Protein AF-A0A2N5C5D8-F1 (afdb_monomer_lite)

Secondary structure (DSSP, 8-state):
-HHHHHHHHHTT-HHHHHHHHHHHHHHHHHHHHHHHHHHHHSHHHHHTTT---HHHHHHHHHHHHHHGGGHHHHHHHHHHHHHHHHTT--HHHHHHHHHHHIIIIIIIHHHTTTT--HHHHHHHHHHHHHHHHHHHHHHHHHS--S-SSS--

Organism: NCBI:txid82633

Sequence (152 aa):
MVALVGANIGAGQIDRARRIALSGGFIAFSLAELVGLAAALWPTAWLGLFGADEQLLEAGVAYLHMVGPFYGFFALGFSLYFASQGAGRLKWPLVAGALRLSLFAGVGGLALPLGATLQQYFAFGGLAMLVYGSFILWAVARGDWGRGGAGN

pLDDT: mean 93.1, std 10.83, range [35.66, 98.69]

Foldseek 3Di:
DLVVLLVCVVVVNLVVLLVCLLVVLQVQLVVQLVVLVVCLVCVCVVQVVVDDDPVSSVLSNLLSVQASNLRSLQRSLVSLCSSCNSLVHNPQSVVLVVQLCCQQCNVLVVVVVVPDDSSVSSNSNSVSSNSRSVSSSVCSVPPDSNDDDDDD

Radius of gyration: 18.22 Å; chains: 1; bounding box: 45×26×57 Å

Structure (mmCIF, N/CA/C/O backbone):
data_AF-A0A2N5C5D8-F1
#
_entry.id   AF-A0A2N5C5D8-F1
#
loop_
_atom_site.group_PDB
_atom_site.id
_atom_site.type_symbol
_atom_site.label_atom_id
_atom_site.label_alt_id
_atom_site.label_comp_id
_atom_site.label_asym_id
_atom_site.label_entity_id
_atom_site.label_seq_id
_atom_site.pdbx_PDB_ins_code
_atom_site.Cartn_x
_atom_site.Cartn_y
_atom_site.Cartn_z
_atom_site.occupancy
_atom_site.B_iso_or_equiv
_atom_site.auth_seq_id
_atom_site.auth_comp_id
_atom_site.auth_asym_id
_atom_site.auth_atom_id
_atom_site.pdbx_PDB_model_num
ATOM 1 N N . MET A 1 1 ? -8.653 9.627 7.062 1.00 86.81 1 MET A N 1
ATOM 2 C CA . MET A 1 1 ? -9.426 8.640 7.859 1.00 86.81 1 MET A CA 1
ATOM 3 C C . MET A 1 1 ? -9.323 8.854 9.361 1.00 86.81 1 MET A C 1
ATOM 5 O O . MET A 1 1 ? -10.327 8.617 10.016 1.00 86.81 1 MET A O 1
ATOM 9 N N . VAL A 1 2 ? -8.187 9.339 9.890 1.00 94.56 2 VAL A N 1
ATOM 10 C CA . VAL A 1 2 ? -7.962 9.562 11.336 1.00 94.56 2 VAL A CA 1
ATOM 11 C C . VAL A 1 2 ? -9.165 10.200 12.044 1.00 94.56 2 VAL A C 1
ATOM 13 O O . VAL A 1 2 ? -9.753 9.570 12.915 1.00 94.56 2 VAL A O 1
ATOM 16 N N . ALA A 1 3 ? -9.575 11.404 11.626 1.00 95.50 3 ALA A N 1
ATOM 17 C CA . ALA A 1 3 ? -10.649 12.151 12.285 1.00 95.50 3 ALA A CA 1
ATOM 18 C C . ALA A 1 3 ? -12.012 11.439 12.221 1.00 95.50 3 ALA A C 1
ATOM 20 O O . ALA A 1 3 ? -12.679 11.296 13.239 1.00 95.50 3 ALA A O 1
ATOM 21 N N . LEU A 1 4 ? -12.409 10.945 11.042 1.00 95.38 4 LEU A N 1
ATOM 22 C CA . LEU A 1 4 ? -13.688 10.248 10.860 1.00 95.38 4 LEU A CA 1
ATOM 23 C C . LEU A 1 4 ? -13.764 8.972 11.703 1.00 95.38 4 LEU A C 1
ATOM 25 O O . LEU A 1 4 ? -14.776 8.722 12.351 1.00 95.38 4 LEU A O 1
ATOM 29 N N . VAL A 1 5 ? -12.700 8.169 11.706 1.00 95.00 5 VAL A N 1
ATOM 30 C CA . VAL A 1 5 ? -12.649 6.926 12.483 1.00 95.00 5 VAL A CA 1
ATOM 31 C C . VAL A 1 5 ? -12.619 7.228 13.979 1.00 95.00 5 VAL A C 1
ATOM 33 O O . VAL A 1 5 ? -13.433 6.675 14.714 1.00 95.00 5 VAL A O 1
ATOM 36 N N . GLY A 1 6 ? -11.758 8.150 14.417 1.00 93.88 6 GLY A N 1
ATOM 37 C CA . GLY A 1 6 ? -11.639 8.533 15.824 1.00 93.88 6 GLY A CA 1
ATOM 38 C C . GLY A 1 6 ? -12.930 9.117 16.396 1.00 93.88 6 GLY A C 1
ATOM 39 O O . GLY A 1 6 ? -13.358 8.703 17.468 1.00 93.88 6 GLY A O 1
ATOM 40 N N . ALA A 1 7 ? -13.613 9.997 15.657 1.00 95.50 7 ALA A N 1
ATOM 41 C CA . ALA A 1 7 ? -14.886 10.574 16.092 1.00 95.50 7 ALA A CA 1
ATOM 42 C C . ALA A 1 7 ? -15.989 9.513 16.250 1.00 95.50 7 ALA A C 1
ATOM 44 O O . ALA A 1 7 ? -16.734 9.537 17.225 1.00 95.50 7 ALA A O 1
ATOM 45 N N . ASN A 1 8 ? -16.081 8.552 15.323 1.00 95.06 8 ASN A N 1
ATOM 46 C CA . ASN A 1 8 ? -17.079 7.482 15.413 1.00 95.06 8 ASN A CA 1
ATOM 47 C C . ASN A 1 8 ? -16.759 6.496 16.543 1.00 95.06 8 ASN A C 1
ATOM 49 O O . ASN A 1 8 ? -17.676 6.058 17.231 1.00 95.06 8 ASN A O 1
ATOM 53 N N . ILE A 1 9 ? -15.481 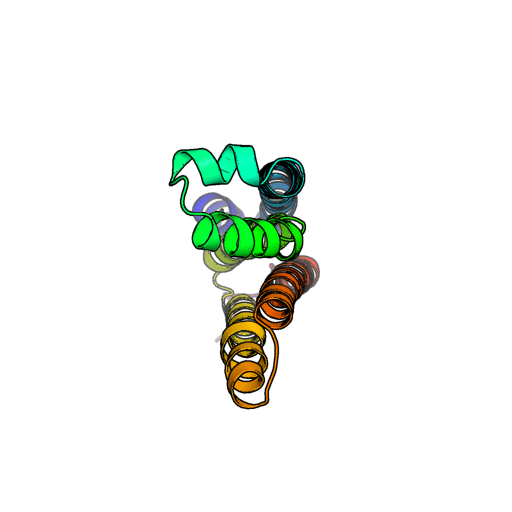6.181 16.775 1.00 93.06 9 ILE A N 1
ATOM 54 C CA . ILE A 1 9 ? -15.069 5.354 17.918 1.00 93.06 9 ILE A CA 1
ATOM 55 C C . ILE A 1 9 ? -15.376 6.066 19.238 1.00 93.06 9 ILE A C 1
ATOM 57 O O . ILE A 1 9 ? -15.986 5.461 20.114 1.00 93.06 9 ILE A O 1
ATOM 61 N N . GLY A 1 10 ? -15.035 7.354 19.360 1.00 92.06 10 GLY A N 1
ATOM 62 C CA . GLY A 1 10 ? -15.352 8.164 20.541 1.00 92.06 10 GLY A CA 1
ATOM 63 C C . GLY A 1 10 ? -16.856 8.291 20.805 1.00 92.06 10 GLY A C 1
ATOM 64 O O . GLY A 1 10 ? -17.273 8.369 21.954 1.00 92.06 10 GLY A O 1
ATOM 65 N N . ALA A 1 11 ? -17.681 8.231 19.756 1.00 94.06 11 ALA A N 1
ATOM 66 C CA . ALA A 1 11 ? -19.141 8.201 19.851 1.00 94.06 11 ALA A CA 1
ATOM 67 C C . ALA A 1 11 ? -19.732 6.791 20.091 1.00 94.06 11 ALA A C 1
ATOM 69 O O . ALA A 1 11 ? -20.948 6.622 20.008 1.00 94.06 11 ALA A O 1
ATOM 70 N N . GLY A 1 12 ? -18.907 5.759 20.314 1.00 92.62 12 GLY A N 1
ATOM 71 C CA . GLY A 1 12 ? -19.353 4.369 20.492 1.00 92.62 12 GLY A CA 1
ATOM 72 C C . GLY A 1 12 ? -19.844 3.680 19.209 1.00 92.62 12 GLY A C 1
ATOM 73 O O . GLY A 1 12 ? -20.322 2.549 19.248 1.00 92.62 12 GLY A O 1
ATOM 74 N N . GLN A 1 13 ? -19.707 4.320 18.046 1.00 94.69 13 GLN A N 1
ATOM 75 C CA . GLN A 1 13 ? -20.176 3.833 16.744 1.00 94.69 13 GLN A CA 1
ATOM 76 C C . GLN A 1 13 ? -19.115 2.953 16.060 1.00 94.69 13 GLN A C 1
ATOM 78 O O . GLN A 1 13 ? -18.660 3.235 14.947 1.00 94.69 13 GLN A O 1
ATOM 83 N N . ILE A 1 14 ? -18.716 1.867 16.727 1.00 93.06 14 ILE A N 1
ATOM 84 C CA . ILE A 1 14 ? -17.604 0.996 16.309 1.00 93.06 14 ILE A CA 1
ATOM 85 C C . ILE A 1 14 ? -17.829 0.387 14.917 1.00 93.06 14 ILE A C 1
ATOM 87 O O . ILE A 1 14 ? -16.950 0.453 14.052 1.00 93.06 14 ILE A O 1
ATOM 91 N N . ASP A 1 15 ? -19.028 -0.131 14.651 1.00 92.81 15 ASP A N 1
ATOM 92 C CA . ASP A 1 15 ? -19.363 -0.708 13.344 1.00 92.81 15 ASP A CA 1
ATOM 93 C C . ASP A 1 15 ? -19.301 0.323 12.218 1.00 92.81 15 ASP A C 1
ATOM 95 O O . ASP A 1 15 ? -18.902 0.013 11.092 1.00 92.81 15 ASP A O 1
ATOM 99 N N . ARG A 1 16 ? -19.693 1.568 12.508 1.00 94.25 16 ARG A N 1
ATOM 100 C CA . ARG A 1 16 ? -19.635 2.659 11.534 1.00 94.25 16 ARG A CA 1
ATOM 101 C C . ARG A 1 16 ? -18.192 3.060 11.260 1.00 94.25 16 ARG A C 1
ATOM 103 O O . ARG A 1 16 ? -17.834 3.227 10.097 1.00 94.25 16 ARG A O 1
ATOM 110 N N . ALA A 1 17 ? -17.354 3.138 12.292 1.00 95.50 17 ALA A N 1
ATOM 111 C CA . ALA A 1 17 ? -15.926 3.396 12.141 1.00 95.50 17 ALA A CA 1
ATOM 112 C C . ALA A 1 17 ? -15.243 2.341 11.252 1.00 95.50 17 ALA A C 1
ATOM 114 O O . ALA A 1 17 ? -14.515 2.698 10.323 1.00 95.50 17 ALA A O 1
ATOM 115 N N . ARG A 1 18 ? -15.547 1.051 11.464 1.00 94.88 18 ARG A N 1
ATOM 116 C CA . ARG A 1 18 ? -15.025 -0.049 10.637 1.00 94.88 18 ARG A CA 1
ATOM 117 C C . ARG A 1 18 ? -15.500 0.040 9.185 1.00 94.88 18 ARG A C 1
ATOM 119 O O . ARG A 1 18 ? -14.691 -0.121 8.275 1.00 94.88 18 ARG A O 1
ATOM 126 N N . ARG A 1 19 ? -16.783 0.343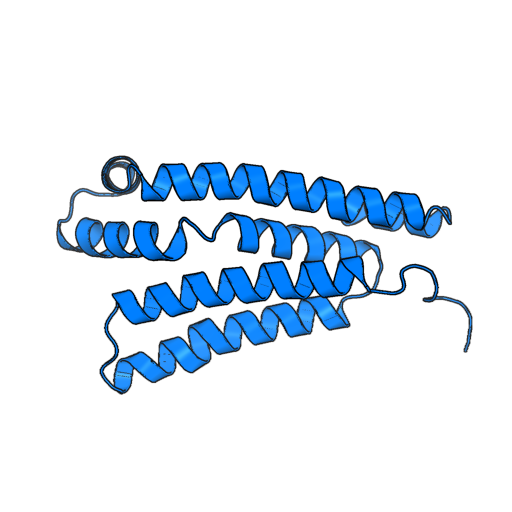 8.947 1.00 95.69 19 ARG A N 1
ATOM 127 C CA . ARG A 1 19 ? -17.310 0.561 7.584 1.00 95.69 19 ARG A CA 1
ATOM 128 C C . ARG A 1 19 ? -16.624 1.736 6.890 1.00 95.69 19 ARG A C 1
ATOM 130 O O . ARG A 1 19 ? -16.207 1.587 5.750 1.00 95.69 19 ARG A O 1
ATOM 137 N N . ILE A 1 20 ? -16.441 2.867 7.578 1.00 96.50 20 ILE A N 1
ATOM 138 C CA . ILE A 1 20 ? -15.730 4.036 7.032 1.00 96.50 20 ILE A CA 1
ATOM 139 C C . ILE A 1 20 ? -14.298 3.665 6.634 1.00 96.50 20 ILE A C 1
ATOM 141 O O . ILE A 1 20 ? -13.856 4.036 5.548 1.00 96.50 20 ILE A O 1
ATOM 145 N N . ALA A 1 21 ? -13.584 2.924 7.486 1.00 96.75 21 ALA A N 1
ATOM 146 C CA . ALA A 1 21 ? -12.222 2.486 7.201 1.00 96.75 21 ALA A CA 1
ATOM 147 C C . ALA A 1 21 ? -12.153 1.582 5.961 1.00 96.75 21 ALA A C 1
ATOM 149 O O . ALA A 1 21 ? -11.345 1.830 5.070 1.00 96.75 21 ALA A O 1
ATOM 150 N N . LEU A 1 22 ? -13.019 0.566 5.874 1.00 97.25 22 LEU A N 1
ATOM 151 C CA . LEU A 1 22 ? -13.019 -0.386 4.759 1.00 97.25 22 LEU A CA 1
ATOM 152 C C . LEU A 1 22 ? -13.477 0.255 3.443 1.00 97.25 22 LEU A C 1
ATOM 154 O O . LEU A 1 22 ? -12.797 0.104 2.431 1.00 97.25 22 LEU A O 1
ATOM 158 N N . SER A 1 23 ? -14.578 1.013 3.450 1.00 97.81 23 SER A N 1
ATOM 159 C CA . SER A 1 23 ? -15.067 1.705 2.251 1.00 97.81 23 SER A CA 1
ATOM 160 C C . SER A 1 23 ? -14.073 2.757 1.775 1.00 97.81 23 SER A C 1
ATOM 162 O O . SER A 1 23 ? -13.763 2.832 0.591 1.00 97.81 23 SER A O 1
ATOM 164 N N . GLY A 1 24 ? -13.526 3.546 2.701 1.00 97.69 24 GLY A N 1
ATOM 165 C CA . GLY A 1 24 ? -12.506 4.526 2.372 1.00 97.69 24 GLY A CA 1
ATOM 166 C C . GLY A 1 24 ? -11.231 3.874 1.830 1.00 97.69 24 GLY A C 1
ATOM 167 O O . GLY A 1 24 ? -10.637 4.396 0.889 1.00 97.69 24 GLY A O 1
ATOM 168 N N . GLY A 1 25 ? -10.829 2.727 2.387 1.00 98.00 25 GLY A N 1
ATOM 169 C CA . GLY A 1 25 ? -9.686 1.960 1.900 1.00 98.00 25 GLY A CA 1
ATOM 170 C C . GLY A 1 25 ? -9.900 1.424 0.489 1.00 98.00 25 GLY A C 1
ATOM 171 O O . GLY A 1 25 ? -9.013 1.544 -0.349 1.00 98.00 25 GLY A O 1
ATOM 172 N N . PHE A 1 26 ? -11.096 0.914 0.193 1.00 98.31 26 PHE A N 1
ATOM 173 C CA . PHE A 1 26 ? -11.461 0.456 -1.148 1.00 98.31 26 PHE A CA 1
ATOM 174 C C . PHE A 1 26 ? -11.493 1.598 -2.176 1.00 98.31 26 PHE A C 1
ATOM 176 O O . PHE A 1 26 ? -11.029 1.429 -3.304 1.00 98.31 26 PHE A O 1
ATOM 183 N N . ILE A 1 27 ? -11.981 2.780 -1.788 1.00 98.44 27 ILE A N 1
ATOM 184 C CA . ILE A 1 27 ? -11.936 3.977 -2.640 1.00 98.44 27 ILE A CA 1
ATOM 185 C C . ILE A 1 27 ? -10.481 4.375 -2.921 1.00 98.44 27 ILE A C 1
ATOM 187 O O . ILE A 1 27 ? -10.123 4.601 -4.075 1.00 98.44 27 ILE A O 1
ATOM 191 N N . ALA A 1 28 ? -9.630 4.418 -1.889 1.00 98.31 28 ALA A N 1
ATOM 192 C CA . ALA A 1 28 ? -8.211 4.740 -2.041 1.00 98.31 28 ALA A CA 1
ATOM 193 C C . ALA A 1 28 ? -7.481 3.725 -2.935 1.00 98.31 28 ALA A C 1
ATOM 195 O O . ALA A 1 28 ? -6.724 4.133 -3.813 1.00 98.31 28 ALA A O 1
ATOM 196 N N . PHE A 1 29 ? -7.753 2.428 -2.748 1.00 98.69 29 PHE A N 1
ATOM 197 C CA . PHE A 1 29 ? -7.259 1.358 -3.613 1.00 98.69 29 PHE A CA 1
ATOM 198 C C . PHE A 1 29 ? -7.647 1.615 -5.067 1.00 98.69 29 PHE A C 1
ATOM 200 O O . PHE A 1 29 ? -6.779 1.688 -5.925 1.00 98.69 29 PHE A O 1
ATOM 207 N N . SER A 1 30 ? -8.941 1.803 -5.329 1.00 98.62 30 SER A N 1
ATOM 208 C CA . SER A 1 30 ? -9.471 1.916 -6.688 1.00 98.62 30 SER A CA 1
ATOM 209 C C . SER A 1 30 ? -8.891 3.123 -7.422 1.00 98.62 30 SER A C 1
ATOM 211 O O . SER A 1 30 ? -8.451 2.997 -8.557 1.00 98.62 30 SER A O 1
ATOM 213 N N . LEU A 1 31 ? -8.837 4.287 -6.767 1.00 98.44 31 LEU A N 1
ATOM 214 C CA . LEU A 1 31 ? -8.292 5.501 -7.377 1.00 98.44 31 LEU A CA 1
ATOM 215 C C . LEU A 1 31 ? -6.797 5.372 -7.680 1.00 98.44 31 LEU A C 1
ATOM 217 O O . LEU A 1 31 ? -6.361 5.720 -8.773 1.00 98.44 31 LEU A O 1
ATOM 221 N N . ALA A 1 32 ? -6.012 4.865 -6.729 1.00 98.44 32 ALA A N 1
ATOM 222 C CA . ALA A 1 32 ? -4.574 4.723 -6.923 1.00 98.44 32 ALA A CA 1
ATOM 223 C C . ALA A 1 32 ? -4.223 3.611 -7.916 1.00 98.44 32 ALA A C 1
ATOM 225 O O . ALA A 1 32 ? -3.280 3.770 -8.684 1.00 98.44 32 ALA A O 1
ATOM 226 N N . GLU A 1 33 ? -4.984 2.518 -7.938 1.00 98.50 33 GLU A N 1
ATOM 227 C CA . GLU A 1 33 ? -4.777 1.429 -8.890 1.00 98.50 33 GLU A CA 1
ATOM 228 C C . GLU A 1 33 ? -5.144 1.854 -10.309 1.00 98.50 33 GLU A C 1
ATOM 230 O O . GLU A 1 33 ? -4.414 1.542 -11.237 1.00 98.50 33 GLU A O 1
ATOM 235 N N . LEU A 1 34 ? -6.205 2.646 -10.499 1.00 98.44 34 LEU A N 1
ATOM 236 C CA . LEU A 1 34 ? -6.507 3.227 -11.811 1.00 98.44 34 LEU A CA 1
ATOM 237 C C . LEU A 1 34 ? -5.340 4.074 -12.335 1.00 98.44 34 LEU A C 1
ATOM 239 O O . LEU A 1 34 ? -4.986 3.974 -13.508 1.00 98.44 34 LEU A O 1
ATOM 243 N N . VAL A 1 35 ? -4.712 4.869 -11.463 1.00 97.69 35 VAL A N 1
ATOM 244 C CA . VAL A 1 35 ? -3.504 5.632 -11.812 1.00 97.69 35 VAL A CA 1
ATOM 245 C C . VAL A 1 35 ? -2.329 4.696 -12.102 1.00 97.69 35 VAL A C 1
ATOM 247 O O . VAL A 1 35 ? -1.633 4.891 -13.093 1.00 97.69 35 VAL A O 1
ATOM 250 N N . GLY A 1 36 ? -2.122 3.669 -11.277 1.00 97.75 36 GLY A N 1
ATOM 251 C CA . GLY A 1 36 ? -1.061 2.677 -11.450 1.00 97.75 36 GLY A CA 1
ATOM 252 C C . GLY A 1 36 ? -1.166 1.906 -12.767 1.00 97.75 36 GLY A C 1
ATOM 253 O O . GLY A 1 36 ? -0.182 1.789 -13.494 1.00 97.75 36 GLY A O 1
ATOM 254 N N . LEU A 1 37 ? -2.371 1.464 -13.127 1.00 98.19 37 LEU A N 1
ATOM 255 C CA . LEU A 1 37 ? -2.662 0.795 -14.393 1.00 98.19 37 LEU A CA 1
ATOM 256 C C . LEU A 1 37 ? -2.510 1.745 -15.581 1.00 98.19 37 LEU A C 1
ATOM 258 O O . LEU A 1 37 ? -1.900 1.369 -16.575 1.00 98.19 37 LEU A O 1
ATOM 262 N N . ALA A 1 38 ? -2.991 2.989 -15.488 1.00 97.56 38 ALA A N 1
ATOM 263 C CA . ALA A 1 38 ? -2.766 3.983 -16.538 1.00 97.56 38 ALA A CA 1
ATOM 264 C C . ALA A 1 38 ? -1.268 4.278 -16.737 1.00 97.56 38 ALA A C 1
ATOM 266 O O . ALA A 1 38 ? -0.815 4.460 -17.868 1.00 97.56 38 ALA A O 1
ATOM 267 N N . ALA A 1 39 ? -0.487 4.292 -15.654 1.00 96.38 39 ALA A N 1
ATOM 268 C CA . ALA A 1 39 ? 0.960 4.453 -15.710 1.00 96.38 39 ALA A CA 1
ATOM 269 C C . ALA A 1 39 ? 1.665 3.227 -16.308 1.00 96.38 39 ALA A C 1
ATOM 271 O O . ALA A 1 39 ? 2.605 3.387 -17.081 1.00 96.38 39 ALA A O 1
ATOM 272 N N . ALA A 1 40 ? 1.189 2.018 -16.010 1.00 96.69 40 ALA A N 1
ATOM 273 C CA . ALA A 1 40 ? 1.715 0.781 -16.579 1.00 96.69 40 ALA A CA 1
ATOM 274 C C . ALA A 1 40 ? 1.324 0.581 -18.056 1.00 96.69 40 ALA A C 1
ATOM 276 O O . ALA A 1 40 ? 2.083 -0.028 -18.798 1.00 96.69 40 ALA A O 1
ATOM 277 N N . LEU A 1 41 ? 0.169 1.088 -18.502 1.00 97.50 41 LEU A N 1
ATOM 278 C CA . LEU A 1 41 ? -0.284 0.978 -19.897 1.00 97.50 41 LEU A CA 1
ATOM 279 C C . LEU A 1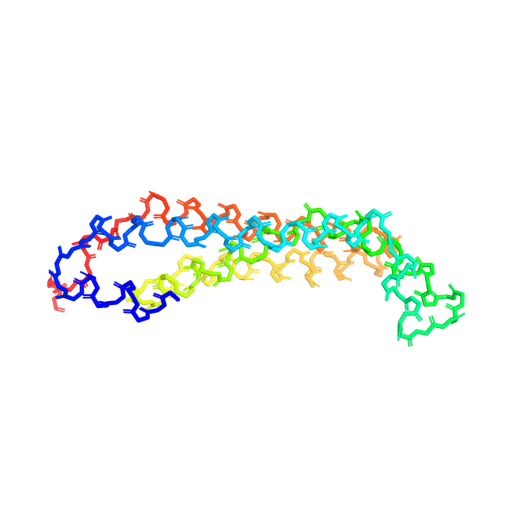 41 ? 0.400 1.985 -20.830 1.00 97.50 41 LEU A C 1
ATOM 281 O O . LEU A 1 41 ? 0.668 1.661 -21.986 1.00 97.50 41 LEU A O 1
ATOM 285 N N . TRP A 1 42 ? 0.694 3.195 -20.341 1.00 96.62 42 TRP A N 1
ATOM 286 C CA . TRP A 1 42 ? 1.326 4.258 -21.134 1.00 96.62 42 TRP A CA 1
ATOM 287 C C . TRP A 1 42 ? 2.579 4.846 -20.469 1.00 96.62 42 TRP A C 1
ATOM 289 O O . TRP A 1 42 ? 2.672 6.065 -20.312 1.00 96.62 42 TRP A O 1
ATOM 299 N N . PRO A 1 43 ? 3.573 4.027 -20.084 1.00 95.75 43 PRO A N 1
ATOM 300 C CA . PRO A 1 43 ? 4.679 4.479 -19.242 1.00 95.75 43 PRO A CA 1
ATOM 301 C C . PRO A 1 43 ? 5.507 5.595 -19.885 1.00 95.75 43 PRO A C 1
ATOM 303 O O . PRO A 1 43 ? 5.866 6.562 -19.218 1.00 95.75 43 PRO A O 1
ATOM 306 N N . THR A 1 44 ? 5.753 5.526 -21.194 1.00 94.25 44 THR A N 1
ATOM 307 C CA . THR A 1 44 ? 6.522 6.542 -21.930 1.00 94.25 44 THR A CA 1
ATOM 308 C C . THR A 1 44 ? 5.826 7.901 -21.974 1.00 94.25 44 THR A C 1
ATOM 310 O O . THR A 1 44 ? 6.500 8.922 -21.872 1.00 94.25 44 THR A O 1
ATOM 313 N N . ALA A 1 45 ? 4.492 7.937 -22.062 1.00 94.25 45 ALA A N 1
ATOM 314 C CA . ALA A 1 45 ? 3.729 9.186 -22.054 1.00 94.25 45 ALA A CA 1
ATOM 315 C C . ALA A 1 45 ? 3.849 9.917 -20.708 1.00 94.25 45 ALA A C 1
ATOM 317 O O . ALA A 1 45 ? 3.939 11.141 -20.679 1.00 94.25 45 ALA A O 1
ATOM 318 N N . TRP A 1 46 ? 3.897 9.168 -19.601 1.00 94.25 46 TRP A N 1
ATOM 319 C CA . TRP A 1 46 ? 4.120 9.727 -18.267 1.00 94.25 46 TRP A CA 1
ATOM 320 C C . TRP A 1 46 ? 5.569 10.162 -18.058 1.00 94.25 46 TRP A C 1
ATOM 322 O O . TRP A 1 46 ? 5.820 11.269 -17.591 1.00 94.25 46 TRP A O 1
ATOM 332 N N . LEU A 1 47 ? 6.529 9.301 -18.402 1.00 95.56 47 LEU A N 1
ATOM 333 C CA . LEU A 1 47 ? 7.953 9.558 -18.171 1.00 95.56 47 LEU A CA 1
ATOM 334 C C . LEU A 1 47 ? 8.495 10.680 -19.063 1.00 95.56 47 LEU A C 1
ATOM 336 O O . LEU A 1 47 ? 9.327 11.463 -18.610 1.00 95.56 47 LEU A O 1
ATOM 340 N N . GLY A 1 48 ? 7.958 10.820 -20.279 1.00 93.31 48 GLY A N 1
ATOM 341 C CA . GLY A 1 48 ? 8.292 11.900 -21.209 1.00 93.31 48 GLY A CA 1
ATOM 342 C C . GLY A 1 48 ? 7.993 13.304 -20.673 1.00 93.31 48 GLY A C 1
ATOM 343 O O . GLY A 1 48 ? 8.567 14.275 -21.157 1.00 93.31 48 GLY A O 1
ATOM 344 N N . LEU A 1 49 ? 7.147 13.427 -19.640 1.00 93.62 49 LEU A N 1
ATOM 345 C CA . LEU A 1 49 ? 6.907 14.696 -18.941 1.00 93.62 49 LEU A CA 1
ATOM 346 C C . LEU A 1 49 ? 8.105 15.140 -18.085 1.00 93.62 49 LEU A C 1
ATOM 348 O O . LEU A 1 49 ? 8.212 16.319 -17.756 1.00 93.62 49 LEU A O 1
ATOM 352 N N . PHE A 1 50 ? 8.982 14.207 -17.704 1.00 92.12 50 PHE A N 1
ATOM 353 C CA . PHE A 1 50 ? 10.118 14.454 -16.812 1.00 92.12 50 PHE A CA 1
ATOM 354 C C . PHE A 1 50 ? 11.458 14.491 -17.548 1.00 92.12 50 PHE A C 1
ATOM 356 O O . PHE A 1 50 ? 12.392 15.139 -17.079 1.00 92.12 50 PHE A O 1
ATOM 363 N N . GLY A 1 51 ? 11.565 13.821 -18.695 1.00 91.00 51 GLY A N 1
ATOM 364 C CA . GLY A 1 51 ? 12.781 13.822 -19.496 1.00 91.00 51 GLY A CA 1
ATOM 365 C C . GLY A 1 51 ? 12.680 12.942 -20.736 1.00 91.00 51 GLY A C 1
ATOM 366 O O . GLY A 1 51 ? 11.733 12.177 -20.901 1.00 91.00 51 GLY A O 1
ATOM 367 N N . ALA A 1 52 ? 13.686 13.062 -21.599 1.00 90.25 52 ALA A N 1
ATOM 368 C CA . ALA A 1 52 ? 13.792 12.321 -22.857 1.00 90.25 52 ALA A CA 1
ATOM 369 C C . ALA A 1 52 ? 15.081 11.484 -22.956 1.00 90.25 52 ALA A C 1
ATOM 371 O O . ALA A 1 52 ? 15.421 11.009 -24.034 1.00 90.25 52 ALA A O 1
ATOM 372 N N . ASP A 1 53 ? 15.811 11.332 -21.848 1.00 94.50 53 ASP A N 1
ATOM 373 C CA . ASP A 1 53 ? 16.995 10.477 -21.793 1.00 94.50 53 ASP A CA 1
ATOM 374 C C . ASP A 1 53 ? 16.602 8.996 -21.914 1.00 94.50 53 ASP A C 1
ATOM 376 O O . ASP A 1 53 ? 15.678 8.530 -21.243 1.00 94.50 53 ASP A O 1
ATOM 380 N N . GLU A 1 54 ? 17.301 8.259 -22.774 1.00 92.00 54 GLU A N 1
ATOM 381 C CA . GLU A 1 54 ? 16.963 6.871 -23.103 1.00 92.00 54 GLU A CA 1
ATOM 382 C C . GLU A 1 54 ? 17.115 5.953 -21.883 1.00 92.00 54 GLU A C 1
ATOM 384 O O . GLU A 1 54 ? 16.232 5.142 -21.600 1.00 92.00 54 GLU A O 1
ATOM 389 N N . GLN A 1 55 ? 18.161 6.160 -21.077 1.00 93.00 55 GLN A N 1
ATOM 390 C CA . GLN A 1 55 ? 18.419 5.357 -19.884 1.00 93.00 55 GLN A CA 1
ATOM 391 C C . GLN A 1 55 ? 17.371 5.603 -18.784 1.00 93.00 55 GLN A C 1
ATOM 393 O O . GLN A 1 55 ? 16.927 4.662 -18.118 1.00 93.00 55 GLN A O 1
ATOM 398 N N . LEU A 1 56 ? 16.926 6.854 -18.618 1.00 93.31 56 LEU A N 1
ATOM 399 C CA . LEU A 1 56 ? 15.793 7.206 -17.756 1.00 93.31 56 LEU A CA 1
ATOM 400 C C . LEU A 1 56 ? 14.506 6.497 -18.198 1.00 93.31 56 LEU A C 1
ATOM 402 O O . LEU A 1 56 ? 13.800 5.929 -17.360 1.00 93.31 56 LEU A O 1
ATOM 406 N N . LEU A 1 57 ? 14.186 6.552 -19.494 1.00 95.31 57 LEU A N 1
ATOM 407 C CA . LEU A 1 57 ? 12.959 5.971 -20.034 1.00 95.31 57 LEU A CA 1
ATOM 408 C C . LEU A 1 57 ? 12.954 4.448 -19.888 1.00 95.31 57 LEU A C 1
ATOM 410 O O . LEU A 1 57 ? 11.962 3.903 -19.410 1.00 95.31 57 LEU A O 1
ATOM 414 N N . GLU A 1 58 ? 14.051 3.762 -20.210 1.00 94.75 58 GLU A N 1
ATOM 415 C CA . GLU A 1 58 ? 14.158 2.306 -20.052 1.00 94.75 58 GLU A CA 1
ATOM 416 C C . GLU A 1 58 ? 13.940 1.861 -18.598 1.00 94.75 58 GLU A C 1
ATOM 418 O O . GLU A 1 58 ? 13.108 0.987 -18.321 1.00 94.75 58 GLU A O 1
ATOM 423 N N . ALA A 1 59 ? 14.639 2.493 -17.648 1.00 95.19 59 ALA A N 1
ATOM 424 C CA . ALA A 1 59 ? 14.505 2.170 -16.230 1.00 95.19 59 ALA A CA 1
ATOM 425 C C . ALA A 1 59 ? 13.102 2.506 -15.699 1.00 95.19 59 ALA A C 1
ATOM 427 O O . ALA A 1 59 ? 12.505 1.718 -14.959 1.00 95.19 59 ALA A O 1
ATOM 428 N N . GLY A 1 60 ? 12.552 3.656 -16.097 1.00 96.00 60 GLY A N 1
ATOM 429 C CA . GLY A 1 60 ? 11.220 4.096 -15.697 1.00 96.00 60 GLY A CA 1
ATOM 430 C C . GLY A 1 60 ? 10.108 3.199 -16.245 1.00 96.00 60 GLY A C 1
ATOM 431 O O . GLY A 1 60 ? 9.176 2.868 -15.513 1.00 96.00 60 GLY A O 1
ATOM 432 N N . VAL A 1 61 ? 10.206 2.757 -17.503 1.00 96.81 61 VAL A N 1
ATOM 433 C CA . VAL A 1 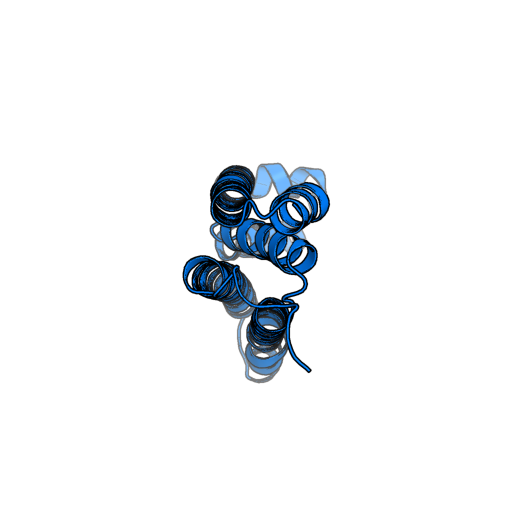61 ? 9.239 1.834 -18.119 1.00 96.81 61 VAL A CA 1
ATOM 434 C C . VAL A 1 61 ? 9.247 0.500 -17.380 1.00 96.81 61 VAL A C 1
ATOM 436 O O . VAL A 1 61 ? 8.186 -0.002 -17.003 1.00 96.81 61 VAL A O 1
ATOM 439 N N . ALA A 1 62 ? 10.434 -0.052 -17.107 1.00 96.69 62 ALA A N 1
ATOM 440 C CA . ALA A 1 62 ? 10.562 -1.282 -16.330 1.00 96.69 62 ALA A CA 1
ATOM 441 C C . ALA A 1 62 ? 9.957 -1.136 -14.923 1.00 96.69 62 ALA A C 1
ATOM 443 O O . ALA A 1 62 ? 9.268 -2.040 -14.449 1.00 96.69 62 ALA A O 1
ATOM 444 N N . TYR A 1 63 ? 10.166 0.008 -14.268 1.00 97.19 63 TYR A N 1
ATOM 445 C CA . TYR A 1 63 ? 9.574 0.301 -12.965 1.00 97.19 63 TYR A CA 1
ATOM 446 C C . TYR A 1 63 ? 8.042 0.349 -13.021 1.00 97.19 63 TYR A C 1
ATOM 448 O O . TYR A 1 63 ? 7.380 -0.328 -12.233 1.00 97.19 63 TYR A O 1
ATOM 456 N N . LEU A 1 64 ? 7.465 1.110 -13.956 1.00 97.12 64 LEU A N 1
ATOM 457 C CA . LEU A 1 64 ? 6.014 1.287 -14.048 1.00 97.12 64 LEU A CA 1
ATOM 458 C C . LEU A 1 64 ? 5.288 -0.017 -14.391 1.00 97.12 64 LEU A C 1
ATOM 460 O O . LEU A 1 64 ? 4.244 -0.284 -13.802 1.00 97.12 64 LEU A O 1
ATOM 464 N N . HIS A 1 65 ? 5.855 -0.870 -15.248 1.00 97.50 65 HIS A N 1
ATOM 465 C CA . HIS A 1 65 ? 5.289 -2.197 -15.507 1.00 97.50 65 HIS A CA 1
ATOM 466 C C . HIS A 1 65 ? 5.304 -3.106 -14.272 1.00 97.50 65 HIS A C 1
ATOM 468 O O . HIS A 1 65 ? 4.354 -3.853 -14.047 1.00 97.50 65 HIS A O 1
ATOM 474 N N . MET A 1 66 ? 6.370 -3.054 -13.468 1.00 96.88 66 MET A N 1
ATOM 475 C CA . MET A 1 66 ? 6.530 -3.949 -12.317 1.00 96.88 66 MET A CA 1
ATOM 476 C C . MET A 1 66 ? 5.794 -3.465 -11.067 1.00 96.88 66 MET A C 1
ATOM 478 O O . MET A 1 66 ? 5.358 -4.286 -10.264 1.00 96.88 66 MET A O 1
ATOM 482 N N . VAL A 1 67 ? 5.677 -2.151 -10.870 1.00 97.56 67 VAL A N 1
ATOM 483 C CA . VAL A 1 67 ? 5.153 -1.561 -9.627 1.00 97.56 67 VAL A CA 1
ATOM 484 C C . VAL A 1 67 ? 3.780 -0.919 -9.822 1.00 97.56 67 VAL A C 1
ATOM 486 O O . VAL A 1 67 ? 2.969 -0.955 -8.897 1.00 97.56 67 VAL A O 1
ATOM 489 N N . GLY A 1 68 ? 3.487 -0.386 -11.012 1.00 97.44 68 GLY A N 1
ATOM 490 C CA . GLY A 1 68 ? 2.208 0.255 -11.337 1.00 97.44 68 GLY A CA 1
ATOM 491 C C . GLY A 1 68 ? 0.980 -0.589 -10.965 1.00 97.44 68 GLY A C 1
ATOM 492 O O . GLY A 1 68 ? 0.134 -0.068 -10.239 1.00 97.44 68 GLY A O 1
ATOM 493 N N . PRO A 1 69 ? 0.923 -1.893 -11.317 1.00 98.06 69 PRO A N 1
ATOM 494 C CA . PRO A 1 69 ? -0.180 -2.801 -10.953 1.00 98.06 69 PRO A CA 1
ATOM 495 C C . PRO A 1 69 ? -0.349 -3.100 -9.448 1.00 98.06 69 PRO A C 1
ATOM 497 O O . PRO A 1 69 ? -1.096 -4.002 -9.063 1.00 98.06 69 PRO A O 1
ATOM 500 N N . PHE A 1 70 ? 0.418 -2.431 -8.580 1.00 98.31 70 PHE A N 1
ATOM 501 C CA . PHE A 1 70 ? 0.362 -2.601 -7.129 1.00 98.31 70 PHE A CA 1
ATOM 502 C C . PHE A 1 70 ? 0.191 -1.281 -6.363 1.00 98.31 70 PHE A C 1
ATOM 504 O O . PHE A 1 70 ? 0.175 -1.282 -5.124 1.00 98.31 70 PHE A O 1
ATOM 511 N N . TYR A 1 71 ? 0.038 -0.149 -7.058 1.00 98.06 71 TYR A N 1
ATOM 512 C CA . TYR A 1 71 ? -0.133 1.167 -6.431 1.00 98.06 71 TYR A CA 1
ATOM 513 C C . TYR A 1 71 ? -1.379 1.235 -5.541 1.00 98.06 71 TYR A C 1
ATOM 515 O O . TYR A 1 71 ? -1.347 1.843 -4.464 1.00 98.06 71 TYR A O 1
ATOM 523 N N . GLY A 1 72 ? -2.452 0.547 -5.930 1.00 98.50 72 GLY A N 1
ATOM 524 C CA . GLY A 1 72 ? -3.670 0.408 -5.147 1.00 98.50 72 GLY A CA 1
ATOM 525 C C . GLY A 1 72 ? -3.414 -0.182 -3.769 1.00 98.50 72 GLY A C 1
ATOM 526 O O . GLY A 1 72 ? -3.927 0.333 -2.774 1.00 98.50 72 GLY A O 1
ATOM 527 N N . PHE A 1 73 ? -2.576 -1.218 -3.663 1.00 98.50 73 PHE A N 1
ATOM 528 C CA . PHE A 1 73 ? -2.255 -1.838 -2.374 1.00 98.50 73 PHE A CA 1
ATOM 529 C C . PHE A 1 73 ? -1.481 -0.897 -1.455 1.00 98.50 73 PHE A C 1
ATOM 531 O O . PHE A 1 73 ? -1.710 -0.891 -0.241 1.00 98.50 73 PHE A O 1
ATOM 538 N N . PHE A 1 74 ? -0.606 -0.060 -2.015 1.00 97.81 74 PHE A N 1
ATOM 539 C CA . PHE A 1 74 ? 0.070 0.958 -1.226 1.00 97.81 74 PHE A CA 1
ATOM 540 C C . PHE A 1 74 ? -0.920 1.993 -0.674 1.00 97.81 74 PHE A C 1
ATOM 542 O O . PHE A 1 74 ? -0.917 2.256 0.532 1.00 97.81 74 PHE A O 1
ATOM 549 N N . ALA A 1 75 ? -1.806 2.526 -1.519 1.00 98.31 75 ALA A N 1
ATOM 550 C CA . ALA A 1 75 ? -2.811 3.505 -1.107 1.00 98.31 75 ALA A CA 1
ATOM 551 C C . ALA A 1 75 ? -3.819 2.927 -0.104 1.00 98.31 75 ALA A C 1
ATOM 553 O O . ALA A 1 75 ? -4.114 3.559 0.914 1.00 98.31 75 ALA A O 1
ATOM 554 N N . LEU A 1 76 ? -4.287 1.699 -0.340 1.00 98.50 76 LEU A N 1
ATOM 555 C CA . LEU A 1 76 ? -5.093 0.929 0.602 1.00 98.50 76 LEU A CA 1
ATOM 556 C C . LEU A 1 76 ? -4.402 0.877 1.961 1.00 98.50 76 LEU A C 1
ATOM 558 O O . LEU A 1 76 ? -4.989 1.279 2.967 1.00 98.50 76 LEU A O 1
ATOM 562 N N . GLY A 1 77 ? -3.143 0.440 1.987 1.00 97.38 77 GLY A N 1
ATOM 563 C CA . GLY A 1 77 ? -2.431 0.262 3.237 1.00 97.38 77 GLY A CA 1
ATOM 564 C C . GLY A 1 77 ? -2.186 1.571 3.982 1.00 97.38 77 GLY A C 1
ATOM 565 O O . GLY A 1 77 ? -2.416 1.651 5.186 1.00 97.38 77 GLY A O 1
ATOM 566 N N . PHE A 1 78 ? -1.827 2.631 3.262 1.00 96.81 78 PHE A N 1
ATOM 567 C CA . PHE A 1 78 ? -1.618 3.957 3.839 1.00 96.81 78 PHE A CA 1
ATOM 568 C C . PHE A 1 78 ? -2.915 4.553 4.407 1.00 96.81 78 PHE A C 1
ATOM 570 O O . PHE A 1 78 ? -2.948 5.133 5.493 1.00 96.81 78 PHE A O 1
ATOM 577 N N . SER A 1 79 ? -4.027 4.354 3.704 1.00 97.88 79 SER A N 1
ATOM 578 C CA . SER A 1 79 ? -5.335 4.829 4.139 1.00 97.88 79 SER A CA 1
ATOM 579 C C . SER A 1 79 ? -5.820 4.107 5.407 1.00 97.88 79 SER A C 1
ATOM 581 O O . SER A 1 79 ? -6.266 4.748 6.366 1.00 97.88 79 SER A O 1
ATOM 583 N N . LEU A 1 80 ? -5.632 2.785 5.460 1.00 97.00 80 LEU A N 1
ATOM 584 C CA . LEU A 1 80 ? -5.952 1.950 6.611 1.00 97.00 80 LEU A CA 1
ATOM 585 C C . LEU A 1 80 ? -5.008 2.206 7.787 1.00 97.00 80 LEU A C 1
ATOM 587 O O . LEU A 1 80 ? -5.461 2.172 8.926 1.00 97.00 80 LEU A O 1
ATOM 591 N N . TYR A 1 81 ? -3.744 2.557 7.538 1.00 96.31 81 TYR A N 1
ATOM 592 C CA . TYR A 1 81 ? -2.825 3.030 8.574 1.00 96.31 81 TYR A CA 1
ATOM 593 C C . TYR A 1 81 ? -3.410 4.251 9.294 1.00 96.31 81 TYR A C 1
ATOM 595 O O . TYR A 1 81 ? -3.482 4.272 10.522 1.00 96.31 81 TYR A O 1
ATOM 603 N N . PHE A 1 82 ? -3.928 5.230 8.547 1.00 95.81 82 PHE A N 1
ATOM 604 C CA . PHE A 1 82 ? -4.599 6.386 9.143 1.00 95.81 82 PHE A CA 1
ATOM 605 C C . PHE A 1 82 ? -5.912 6.033 9.844 1.00 95.81 82 PHE A C 1
ATOM 607 O O . PHE A 1 82 ? -6.249 6.648 10.856 1.00 95.81 82 PHE A O 1
ATOM 614 N N . ALA A 1 83 ? -6.674 5.064 9.339 1.00 95.62 83 ALA A N 1
ATOM 615 C CA . ALA A 1 83 ? -7.847 4.567 10.055 1.00 95.62 83 ALA A CA 1
ATOM 616 C C . ALA A 1 83 ? -7.446 3.950 11.406 1.00 95.62 83 ALA A C 1
ATOM 618 O O . ALA A 1 83 ? -8.007 4.304 12.440 1.00 95.62 83 ALA A O 1
ATOM 619 N N . SER A 1 84 ? -6.421 3.097 11.417 1.00 93.62 84 SER A N 1
ATOM 620 C CA . SER A 1 84 ? -5.875 2.490 12.630 1.00 93.62 84 SER A CA 1
ATOM 621 C C . SER A 1 84 ? -5.276 3.514 13.594 1.00 93.62 84 SER A C 1
ATOM 623 O O . SER A 1 84 ? -5.401 3.341 14.805 1.00 93.62 84 SER A O 1
ATOM 625 N N . GLN A 1 85 ? -4.682 4.598 13.087 1.00 94.12 85 GLN A N 1
ATOM 626 C CA . GLN A 1 85 ? -4.240 5.725 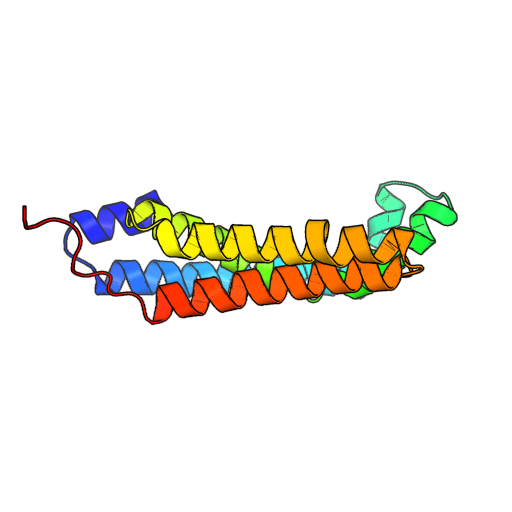13.909 1.00 94.12 85 GLN A CA 1
ATOM 627 C C . GLN A 1 85 ? -5.425 6.408 14.600 1.00 94.12 85 GLN A C 1
ATOM 629 O O . GLN A 1 85 ? -5.369 6.643 15.803 1.00 94.12 85 GLN A O 1
ATOM 634 N N . GLY A 1 86 ? -6.518 6.657 13.871 1.00 91.25 86 GLY A N 1
ATOM 635 C CA . GLY A 1 86 ? -7.762 7.182 14.448 1.00 91.25 86 GLY A CA 1
ATOM 636 C C . GLY A 1 86 ? -8.378 6.257 15.501 1.00 91.25 86 GLY A C 1
ATOM 637 O O . GLY A 1 86 ? -9.048 6.726 16.411 1.00 91.25 86 GLY A O 1
ATOM 638 N N . ALA A 1 87 ? -8.111 4.953 15.407 1.00 90.94 87 ALA A N 1
ATOM 639 C CA . ALA A 1 87 ? -8.532 3.951 16.380 1.00 90.94 87 ALA A CA 1
ATOM 640 C C . ALA A 1 87 ? -7.543 3.731 17.541 1.00 90.94 87 ALA A C 1
ATOM 642 O O . ALA A 1 87 ? -7.795 2.870 18.381 1.00 90.94 87 ALA A O 1
ATOM 643 N N . GLY A 1 88 ? -6.402 4.433 17.577 1.00 90.75 88 GLY A N 1
ATOM 644 C CA . GLY A 1 88 ? -5.363 4.236 18.596 1.00 90.75 88 GLY A CA 1
ATOM 645 C C . GLY A 1 88 ? -4.644 2.879 18.519 1.00 90.75 88 GLY A C 1
ATOM 646 O O . GLY A 1 88 ? -4.050 2.434 19.497 1.00 90.75 88 GLY A O 1
ATOM 647 N N . ARG A 1 89 ? -4.693 2.186 17.373 1.00 88.25 89 ARG A N 1
ATOM 648 C CA . ARG A 1 89 ? -4.215 0.799 17.208 1.00 88.25 89 ARG A CA 1
ATOM 649 C C . ARG A 1 89 ? -3.130 0.681 16.144 1.00 88.25 89 ARG A C 1
ATOM 651 O O . ARG A 1 89 ? -3.338 0.099 15.085 1.00 88.25 89 ARG A O 1
ATOM 658 N N . LEU A 1 90 ? -1.938 1.190 16.440 1.00 92.44 90 LEU A N 1
ATOM 659 C CA . LEU A 1 90 ? -0.833 1.225 15.473 1.00 92.44 90 LEU A CA 1
ATOM 660 C C . LEU A 1 90 ? 0.039 -0.038 15.424 1.00 92.44 90 LEU A C 1
ATOM 662 O O . LEU A 1 90 ? 0.838 -0.164 14.501 1.00 92.44 90 LEU A O 1
ATOM 666 N N . LYS A 1 91 ? -0.134 -1.005 16.340 1.00 93.25 91 LYS A N 1
ATOM 667 C CA . LYS A 1 91 ? 0.706 -2.221 16.400 1.00 93.25 91 LYS A CA 1
ATOM 668 C C . LYS A 1 91 ? 0.785 -2.956 15.054 1.00 93.25 91 LYS A C 1
ATOM 670 O O . LYS A 1 91 ? 1.874 -3.148 14.525 1.00 93.25 91 LYS A O 1
ATOM 675 N N . TRP A 1 92 ? -0.356 -3.355 14.489 1.00 92.38 92 TRP A N 1
ATOM 676 C CA . TRP A 1 92 ? -0.392 -4.089 13.217 1.00 92.38 92 TRP A CA 1
ATOM 677 C C . TRP A 1 92 ? 0.005 -3.242 11.997 1.00 92.38 92 TRP A C 1
ATOM 679 O O . TRP A 1 92 ? 0.776 -3.743 11.182 1.00 92.38 92 TRP A O 1
ATOM 689 N N . PRO A 1 93 ? -0.432 -1.973 11.867 1.00 93.19 93 PRO A N 1
ATOM 690 C CA . PRO A 1 93 ? 0.066 -1.081 10.819 1.00 93.19 93 PRO A CA 1
ATOM 691 C C . PRO A 1 93 ? 1.589 -0.891 10.823 1.00 93.19 93 PRO A C 1
ATOM 693 O O . PRO A 1 93 ? 2.201 -0.865 9.757 1.00 93.19 93 PRO A O 1
ATOM 696 N N . LEU A 1 94 ? 2.210 -0.792 12.004 1.00 95.62 94 LEU A N 1
ATOM 697 C CA . LEU A 1 94 ? 3.665 -0.681 12.136 1.00 95.62 94 LEU A CA 1
ATOM 698 C C . LEU A 1 94 ? 4.369 -1.967 11.700 1.00 95.62 94 LEU A C 1
ATOM 700 O O . LEU A 1 94 ? 5.335 -1.898 10.945 1.00 95.62 94 LEU A O 1
ATOM 704 N N . VAL A 1 95 ? 3.855 -3.136 12.100 1.00 96.81 95 VAL A N 1
ATOM 705 C CA . VAL A 1 95 ? 4.366 -4.434 11.624 1.00 96.81 95 VAL A CA 1
ATOM 706 C C . VAL A 1 95 ? 4.254 -4.537 10.101 1.00 96.81 95 VAL A C 1
ATOM 708 O O . VAL A 1 95 ? 5.213 -4.936 9.449 1.00 96.81 95 VAL A O 1
ATOM 711 N N . ALA A 1 96 ? 3.130 -4.117 9.516 1.00 96.19 96 ALA A N 1
ATOM 712 C CA . ALA A 1 96 ? 2.949 -4.098 8.065 1.00 96.19 96 ALA A CA 1
ATOM 713 C C . ALA A 1 96 ? 3.994 -3.205 7.371 1.00 96.19 96 ALA A C 1
ATOM 715 O O . ALA A 1 96 ? 4.579 -3.596 6.361 1.00 96.19 96 ALA A O 1
ATOM 716 N N . GLY A 1 97 ? 4.241 -2.010 7.919 1.00 96.12 97 GLY A N 1
ATOM 717 C CA . GLY A 1 97 ? 5.252 -1.083 7.412 1.00 96.12 97 GLY A CA 1
ATOM 718 C C . GLY A 1 97 ? 6.672 -1.640 7.523 1.00 96.12 97 GLY A C 1
ATOM 719 O O . GLY A 1 97 ? 7.446 -1.530 6.574 1.00 96.12 97 GLY A O 1
ATOM 720 N N . ALA A 1 98 ? 6.993 -2.299 8.639 1.00 97.44 98 ALA A N 1
ATOM 721 C CA . ALA A 1 98 ? 8.273 -2.971 8.832 1.00 97.44 98 ALA A CA 1
ATOM 722 C C . ALA A 1 98 ? 8.464 -4.107 7.819 1.00 97.44 98 ALA A C 1
ATOM 724 O O . ALA A 1 98 ? 9.490 -4.145 7.153 1.00 97.44 98 ALA A O 1
ATOM 725 N N . LEU A 1 99 ? 7.456 -4.965 7.619 1.00 96.56 99 LEU A N 1
ATOM 726 C CA . LEU A 1 99 ? 7.495 -6.030 6.610 1.00 96.56 99 LEU A CA 1
ATOM 727 C C . LEU A 1 99 ? 7.726 -5.473 5.204 1.00 96.56 99 LEU A C 1
ATOM 729 O O . LEU A 1 99 ? 8.568 -5.983 4.469 1.00 96.56 99 LEU A O 1
ATOM 733 N N . ARG A 1 100 ? 7.026 -4.392 4.842 1.00 96.94 100 ARG A N 1
ATOM 734 C CA . ARG A 1 100 ? 7.225 -3.705 3.561 1.00 96.94 100 ARG A CA 1
ATOM 735 C C . ARG A 1 100 ? 8.667 -3.227 3.394 1.00 96.94 100 ARG A C 1
ATOM 737 O O . ARG A 1 100 ? 9.265 -3.451 2.344 1.00 96.94 100 ARG A O 1
ATOM 744 N N . LEU A 1 101 ? 9.217 -2.567 4.414 1.00 97.00 101 LEU A N 1
ATOM 745 C CA . LEU A 1 101 ? 10.583 -2.048 4.385 1.00 97.00 101 LEU A CA 1
ATOM 746 C C . LEU A 1 101 ? 11.608 -3.184 4.304 1.00 97.00 101 LEU A C 1
ATOM 748 O O . LEU A 1 101 ? 12.523 -3.126 3.487 1.00 97.00 101 LEU A O 1
ATOM 752 N N . SER A 1 102 ? 11.428 -4.232 5.107 1.00 97.19 102 SER A N 1
ATOM 753 C CA . SER A 1 102 ? 12.287 -5.414 5.101 1.00 97.19 102 SER A CA 1
ATOM 754 C C . SER A 1 102 ? 12.267 -6.130 3.756 1.00 97.19 102 SER A C 1
ATOM 756 O O . SER A 1 102 ? 13.319 -6.563 3.306 1.00 97.19 102 SER A O 1
ATOM 758 N N . LEU A 1 103 ? 11.117 -6.231 3.086 1.00 95.88 103 LEU A N 1
ATOM 759 C CA . LEU A 1 103 ? 11.034 -6.837 1.756 1.00 95.88 103 LEU A CA 1
ATOM 760 C C . LEU A 1 103 ? 11.733 -5.986 0.693 1.00 95.88 103 LEU A C 1
ATOM 762 O O . LEU A 1 103 ? 12.531 -6.511 -0.078 1.00 95.88 103 LEU A O 1
ATOM 766 N N . PHE A 1 104 ? 11.458 -4.682 0.655 1.00 95.31 104 PHE A N 1
ATOM 767 C CA . PHE A 1 104 ? 11.983 -3.825 -0.405 1.00 95.31 104 PHE A CA 1
ATOM 768 C C . PHE A 1 104 ? 13.452 -3.445 -0.187 1.00 95.31 104 PHE A C 1
ATOM 770 O O . PHE A 1 104 ? 14.310 -3.784 -0.996 1.00 95.31 104 PHE A O 1
ATOM 777 N N . ALA A 1 105 ? 13.759 -2.777 0.926 1.00 94.94 105 ALA A N 1
ATOM 778 C CA . ALA A 1 105 ? 15.110 -2.299 1.214 1.00 94.94 105 ALA A CA 1
ATOM 779 C C . ALA A 1 105 ? 16.017 -3.408 1.764 1.00 94.94 105 ALA A C 1
ATOM 781 O O . ALA A 1 105 ? 17.208 -3.420 1.476 1.00 94.94 105 ALA A O 1
ATOM 782 N N . GLY A 1 106 ? 15.460 -4.341 2.543 1.00 95.69 106 GLY A N 1
ATOM 783 C CA . GLY A 1 106 ? 16.213 -5.472 3.084 1.00 95.69 106 GLY A CA 1
ATOM 784 C C . GLY A 1 106 ? 16.479 -6.530 2.017 1.00 95.69 106 GLY A C 1
ATOM 785 O O . GLY A 1 106 ? 17.573 -6.600 1.475 1.00 95.69 106 GLY A O 1
ATOM 786 N N . VAL A 1 107 ? 15.477 -7.352 1.701 1.00 95.19 107 VAL A N 1
ATOM 787 C CA . VAL A 1 107 ? 15.623 -8.475 0.762 1.00 95.19 107 VAL A CA 1
ATOM 788 C C . VAL A 1 107 ? 15.970 -7.976 -0.639 1.00 95.19 107 VAL A C 1
ATOM 790 O O . VAL A 1 107 ? 16.955 -8.435 -1.209 1.00 95.19 107 VAL A O 1
ATOM 793 N N . GLY A 1 108 ? 15.224 -7.004 -1.173 1.00 94.50 108 GLY A N 1
ATOM 794 C CA . GLY A 1 108 ? 15.509 -6.431 -2.490 1.00 94.50 108 GLY A CA 1
ATOM 795 C C . GLY A 1 108 ? 16.876 -5.748 -2.556 1.00 94.50 108 GLY A C 1
ATOM 796 O O . GLY A 1 108 ? 17.644 -6.007 -3.480 1.00 94.50 108 GLY A O 1
ATOM 797 N N . GLY A 1 109 ? 17.217 -4.926 -1.561 1.00 94.38 109 GLY A N 1
ATOM 798 C CA . GLY A 1 109 ? 18.505 -4.227 -1.515 1.00 94.38 109 GLY A CA 1
ATOM 799 C C . GLY A 1 109 ? 19.702 -5.169 -1.378 1.00 94.38 109 GLY A C 1
ATOM 800 O O . GLY A 1 109 ? 20.705 -4.978 -2.059 1.00 94.38 109 GLY A O 1
ATOM 801 N N . LEU A 1 110 ? 19.591 -6.221 -0.559 1.00 95.81 110 LEU A N 1
ATOM 802 C CA . LEU A 1 110 ? 20.631 -7.246 -0.417 1.00 95.81 110 LEU A CA 1
ATOM 803 C C . LEU A 1 110 ? 20.743 -8.155 -1.645 1.00 95.81 110 LEU A C 1
ATOM 805 O O . LEU A 1 110 ? 21.811 -8.709 -1.885 1.00 95.81 110 LEU A O 1
ATOM 809 N N . ALA A 1 111 ? 19.682 -8.302 -2.440 1.00 95.19 111 ALA A N 1
ATOM 810 C CA . ALA A 1 111 ? 19.727 -9.097 -3.663 1.00 95.19 111 ALA A CA 1
ATOM 811 C C . ALA A 1 111 ? 20.605 -8.446 -4.752 1.00 95.19 111 ALA A C 1
ATOM 813 O O . ALA A 1 111 ? 21.233 -9.160 -5.531 1.00 95.19 111 ALA A O 1
ATOM 814 N N . LEU A 1 112 ? 20.700 -7.111 -4.791 1.00 94.94 112 LEU A N 1
ATOM 815 C CA . LEU A 1 112 ? 21.502 -6.375 -5.780 1.00 94.94 112 LEU A CA 1
ATOM 816 C C . LEU A 1 112 ? 23.001 -6.742 -5.766 1.00 94.94 112 LEU A C 1
ATOM 818 O O . LEU A 1 112 ? 23.506 -7.153 -6.811 1.00 94.94 112 LEU A O 1
ATOM 822 N N . PRO A 1 113 ? 23.736 -6.676 -4.633 1.00 95.94 113 PRO A N 1
ATOM 823 C CA . PRO A 1 113 ? 25.139 -7.100 -4.596 1.00 95.94 113 PRO A CA 1
ATOM 824 C C . PRO A 1 113 ? 25.325 -8.606 -4.842 1.00 95.94 113 PRO A C 1
ATOM 826 O O . PRO A 1 113 ? 26.431 -9.036 -5.154 1.00 95.94 113 PRO A O 1
ATOM 829 N N . LEU A 1 114 ? 24.258 -9.406 -4.731 1.00 95.19 114 LEU A N 1
ATOM 830 C CA . LEU A 1 114 ? 24.254 -10.840 -5.037 1.00 95.19 114 LEU A CA 1
ATOM 831 C C . LEU A 1 114 ? 23.961 -11.138 -6.522 1.00 95.19 114 LEU A C 1
ATOM 833 O O . LEU A 1 114 ? 23.825 -12.301 -6.893 1.00 95.19 114 LEU A O 1
ATOM 837 N N . GLY A 1 115 ? 23.874 -10.107 -7.371 1.00 95.06 115 GLY A N 1
ATOM 838 C CA . GLY A 1 115 ? 23.681 -10.240 -8.816 1.00 95.06 115 GLY A CA 1
ATOM 839 C C . GLY A 1 115 ? 22.231 -10.120 -9.287 1.00 95.06 115 GLY A C 1
ATOM 840 O O . GLY A 1 115 ? 21.951 -10.425 -10.446 1.00 95.06 115 GLY A O 1
ATOM 841 N N . ALA A 1 116 ? 21.300 -9.686 -8.431 1.00 94.25 116 ALA A N 1
ATOM 842 C CA . ALA A 1 116 ? 19.941 -9.407 -8.875 1.00 94.25 116 ALA A CA 1
ATOM 843 C C . ALA A 1 116 ? 19.893 -8.205 -9.827 1.00 94.25 116 ALA A C 1
ATOM 845 O O . ALA A 1 116 ? 20.587 -7.203 -9.662 1.00 94.25 116 ALA A O 1
ATOM 846 N N . THR A 1 117 ? 19.014 -8.305 -10.815 1.00 95.50 117 THR A N 1
ATOM 847 C CA . THR A 1 117 ? 18.747 -7.250 -11.792 1.00 95.50 117 THR A CA 1
ATOM 848 C C . THR A 1 117 ? 17.897 -6.132 -11.193 1.00 95.50 117 THR A C 1
ATOM 850 O O . THR A 1 117 ? 17.158 -6.316 -10.221 1.00 95.50 117 THR A O 1
ATOM 853 N N . LEU A 1 118 ? 17.926 -4.966 -11.839 1.00 94.00 118 LEU A N 1
ATOM 854 C CA . LEU A 1 118 ? 17.071 -3.841 -11.467 1.00 94.00 118 LEU A CA 1
ATOM 855 C C . LEU A 1 118 ? 15.572 -4.187 -11.580 1.00 94.00 118 LEU A C 1
ATOM 857 O O . LEU A 1 118 ? 14.787 -3.775 -10.728 1.00 94.00 118 LEU A O 1
ATOM 861 N N . GLN A 1 119 ? 15.164 -5.005 -12.563 1.00 94.88 119 GLN A N 1
ATOM 862 C CA . GLN A 1 119 ? 13.765 -5.442 -12.668 1.00 94.88 119 GLN A CA 1
ATOM 863 C C . GLN A 1 119 ? 13.346 -6.323 -11.485 1.00 94.88 119 GLN A C 1
ATOM 865 O O . GLN A 1 119 ? 12.237 -6.176 -10.973 1.00 94.88 119 GLN A O 1
ATOM 870 N N . GLN A 1 120 ? 14.229 -7.210 -11.010 1.00 95.06 120 GLN A N 1
ATOM 871 C CA . GLN A 1 120 ? 13.971 -8.012 -9.809 1.00 95.06 120 GLN A CA 1
ATOM 872 C C . GLN A 1 120 ? 13.839 -7.127 -8.565 1.00 95.06 120 GLN A C 1
ATOM 874 O O . GLN A 1 120 ? 12.947 -7.352 -7.749 1.00 95.06 120 GLN A O 1
ATOM 879 N N . TYR A 1 121 ? 14.655 -6.077 -8.448 1.00 96.56 121 TYR A N 1
ATOM 880 C CA . TYR A 1 121 ? 14.508 -5.086 -7.381 1.00 96.56 121 TYR A CA 1
ATOM 881 C C . TYR A 1 121 ? 13.142 -4.378 -7.427 1.00 96.56 121 TYR A C 1
ATOM 883 O O . TYR A 1 121 ? 12.463 -4.256 -6.404 1.00 96.56 121 TYR A O 1
ATOM 891 N N . PHE A 1 122 ? 12.672 -3.985 -8.614 1.00 96.81 122 PHE A N 1
ATOM 892 C CA . PHE A 1 122 ? 11.326 -3.427 -8.780 1.00 96.81 122 PHE A CA 1
ATOM 893 C C . PHE A 1 122 ? 10.221 -4.442 -8.455 1.00 96.81 122 PHE A C 1
ATOM 895 O O . PHE A 1 122 ? 9.230 -4.071 -7.825 1.00 96.81 122 PHE A O 1
ATOM 902 N N . ALA A 1 123 ? 10.415 -5.724 -8.782 1.00 96.19 123 ALA A N 1
ATOM 903 C CA . ALA A 1 123 ? 9.504 -6.804 -8.396 1.00 96.19 123 ALA A CA 1
ATOM 904 C C . ALA A 1 123 ? 9.337 -6.896 -6.871 1.00 96.19 123 ALA A C 1
ATOM 906 O O . ALA A 1 123 ? 8.213 -7.008 -6.379 1.00 96.19 123 ALA A O 1
ATOM 907 N N . PHE A 1 124 ? 10.435 -6.784 -6.111 1.00 96.88 124 PHE A N 1
ATOM 908 C CA . PHE A 1 124 ? 10.371 -6.704 -4.648 1.00 96.88 124 PHE A CA 1
ATOM 909 C C . PHE A 1 124 ? 9.576 -5.483 -4.177 1.00 96.88 124 PHE A C 1
ATOM 911 O O . PHE A 1 124 ? 8.855 -5.577 -3.185 1.00 96.88 124 PHE A O 1
ATOM 918 N N . GLY A 1 125 ? 9.655 -4.359 -4.893 1.00 97.00 125 GLY A N 1
ATOM 919 C CA . GLY A 1 125 ? 8.846 -3.167 -4.630 1.00 97.00 125 GLY A CA 1
ATOM 920 C C . GLY A 1 125 ? 7.347 -3.422 -4.782 1.00 97.00 125 GLY A C 1
ATOM 921 O O . GLY A 1 125 ? 6.585 -3.143 -3.853 1.00 97.00 125 GLY A O 1
ATOM 922 N N . GLY A 1 126 ? 6.930 -4.008 -5.909 1.00 97.62 126 GLY A N 1
ATOM 923 C CA . GLY A 1 126 ? 5.537 -4.405 -6.147 1.00 97.62 126 GLY A CA 1
ATOM 924 C C . GLY A 1 126 ? 5.033 -5.410 -5.105 1.00 97.62 126 GLY A C 1
ATOM 925 O O . GLY A 1 126 ? 3.993 -5.198 -4.476 1.00 97.62 126 GLY A O 1
ATOM 926 N N . LEU A 1 127 ? 5.828 -6.446 -4.813 1.00 97.81 127 LEU A 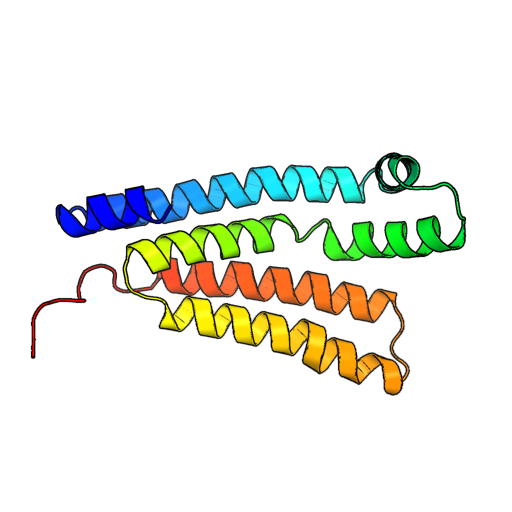N 1
ATOM 927 C CA . LEU A 1 127 ? 5.519 -7.437 -3.779 1.00 97.81 127 LEU A CA 1
ATOM 928 C C . LEU A 1 127 ? 5.386 -6.799 -2.389 1.00 97.81 127 LEU A C 1
ATOM 930 O O . LEU A 1 127 ? 4.474 -7.135 -1.634 1.00 97.81 127 LEU A O 1
ATOM 934 N N . ALA A 1 128 ? 6.259 -5.854 -2.044 1.00 98.06 128 ALA A N 1
ATOM 935 C CA . ALA A 1 128 ? 6.203 -5.154 -0.769 1.00 98.06 128 ALA A CA 1
ATOM 936 C C . ALA A 1 128 ? 4.924 -4.306 -0.637 1.00 98.06 128 ALA A C 1
ATOM 938 O O . ALA A 1 128 ? 4.333 -4.264 0.444 1.00 98.06 128 ALA A O 1
ATOM 939 N N . MET A 1 129 ? 4.462 -3.661 -1.718 1.00 98.25 129 MET A N 1
ATOM 940 C CA . MET A 1 129 ? 3.176 -2.949 -1.733 1.00 98.25 129 MET A CA 1
ATOM 941 C C . MET A 1 129 ? 2.002 -3.912 -1.538 1.00 98.25 129 MET A C 1
ATOM 943 O O . MET A 1 129 ? 1.155 -3.664 -0.677 1.00 98.25 129 MET A O 1
ATOM 947 N N . LEU A 1 130 ? 1.994 -5.030 -2.271 1.00 98.31 130 LEU A N 1
ATOM 948 C CA . LEU A 1 130 ? 0.980 -6.079 -2.165 1.00 98.31 130 LEU A CA 1
ATOM 949 C C . LEU A 1 130 ? 0.875 -6.628 -0.735 1.00 98.31 130 LEU A C 1
ATOM 951 O O . LEU A 1 130 ? -0.221 -6.681 -0.167 1.00 98.31 130 LEU A O 1
ATOM 955 N N . VAL A 1 131 ? 2.012 -6.997 -0.135 1.00 98.06 131 VAL A N 1
ATOM 956 C CA . VAL A 1 131 ? 2.089 -7.509 1.241 1.00 98.06 131 VAL A CA 1
ATOM 957 C C . VAL A 1 131 ? 1.596 -6.462 2.232 1.00 98.06 131 VAL A C 1
ATOM 959 O O . VAL A 1 131 ? 0.774 -6.778 3.091 1.00 98.06 131 VAL A O 1
ATOM 962 N N . TYR A 1 132 ? 2.039 -5.212 2.096 1.00 98.19 132 TYR A N 1
ATOM 963 C CA . TYR A 1 132 ? 1.638 -4.122 2.983 1.00 98.19 132 TYR A CA 1
ATOM 964 C C . TYR A 1 132 ? 0.122 -3.908 3.001 1.00 98.19 132 TYR A C 1
ATOM 966 O O . TYR A 1 132 ? -0.494 -3.956 4.069 1.00 98.19 132 TYR A O 1
ATOM 974 N N . GLY A 1 133 ? -0.477 -3.705 1.824 1.00 97.62 133 GLY A N 1
ATOM 975 C CA . GLY A 1 133 ? -1.909 -3.449 1.685 1.00 97.62 133 GLY A CA 1
ATOM 976 C C . GLY A 1 133 ? -2.759 -4.632 2.143 1.00 97.62 133 GLY A C 1
ATOM 977 O O . GLY A 1 133 ? -3.715 -4.454 2.899 1.00 97.62 133 GLY A O 1
ATOM 978 N N . SER A 1 134 ? -2.380 -5.849 1.751 1.00 97.94 134 SER A N 1
ATOM 979 C CA . SER A 1 134 ? -3.121 -7.067 2.102 1.00 97.94 134 SER A CA 1
ATOM 980 C C . SER A 1 134 ? -3.055 -7.370 3.598 1.00 97.94 134 SER A C 1
ATOM 982 O O . SER A 1 134 ? -4.069 -7.704 4.213 1.00 97.94 134 SER A O 1
ATOM 984 N N . PHE A 1 135 ? -1.878 -7.214 4.211 1.00 97.38 135 PHE A N 1
ATOM 985 C CA . PHE A 1 135 ? -1.687 -7.494 5.630 1.00 97.38 135 PHE A CA 1
ATOM 986 C C . PHE A 1 135 ? -2.465 -6.517 6.512 1.00 97.38 135 PHE A C 1
ATOM 988 O O . PHE A 1 135 ? -3.135 -6.933 7.457 1.00 97.38 135 PHE A O 1
ATOM 995 N N . ILE A 1 136 ? -2.423 -5.217 6.207 1.00 96.12 136 ILE A N 1
ATOM 996 C CA . ILE A 1 136 ? -3.159 -4.238 7.011 1.00 96.12 136 ILE A CA 1
ATOM 997 C C . ILE A 1 136 ? -4.669 -4.311 6.770 1.00 96.12 136 ILE A C 1
ATOM 999 O O . ILE A 1 136 ? -5.427 -4.162 7.727 1.00 96.12 136 ILE A O 1
ATOM 1003 N N . LEU A 1 137 ? -5.119 -4.632 5.550 1.00 97.31 137 LEU A N 1
ATOM 1004 C CA . LEU A 1 137 ? -6.524 -4.950 5.282 1.00 97.31 137 LEU A CA 1
ATOM 1005 C C . LEU A 1 137 ? -6.985 -6.130 6.132 1.00 97.31 137 LEU A C 1
ATOM 1007 O O . LEU A 1 137 ? -8.013 -6.035 6.798 1.00 97.31 137 LEU A O 1
ATOM 1011 N N . TRP A 1 138 ? -6.212 -7.215 6.160 1.00 96.25 138 TRP A N 1
ATOM 1012 C CA . TRP A 1 138 ? -6.493 -8.369 7.007 1.00 96.25 138 TRP A CA 1
ATOM 1013 C C . TRP A 1 138 ? -6.552 -7.986 8.493 1.00 96.25 138 TRP A C 1
ATOM 1015 O O . TRP A 1 138 ? -7.513 -8.340 9.180 1.00 96.25 138 TRP A O 1
ATOM 1025 N N . ALA A 1 139 ? -5.581 -7.206 8.976 1.00 93.38 139 ALA A N 1
ATOM 1026 C CA . ALA A 1 139 ? -5.515 -6.771 10.368 1.00 93.38 139 ALA A CA 1
ATOM 1027 C C . ALA A 1 139 ? -6.686 -5.855 10.759 1.00 93.38 139 ALA A C 1
ATOM 1029 O O . ALA A 1 139 ? -7.232 -5.985 11.850 1.00 93.38 139 ALA A O 1
ATOM 1030 N N . VAL A 1 140 ? -7.108 -4.950 9.874 1.00 92.38 140 VAL A N 1
ATOM 1031 C CA . VAL A 1 140 ? -8.268 -4.069 10.083 1.00 92.38 140 VAL A CA 1
ATOM 1032 C C . VAL A 1 140 ? -9.577 -4.850 9.993 1.00 92.38 140 VAL A C 1
ATOM 1034 O O . VAL A 1 140 ? -10.470 -4.653 10.819 1.00 92.38 140 VAL A O 1
ATOM 1037 N N . ALA A 1 141 ? -9.696 -5.760 9.027 1.00 91.50 141 ALA A N 1
ATOM 1038 C CA . ALA A 1 141 ? -10.891 -6.566 8.837 1.00 91.50 141 ALA A CA 1
ATOM 1039 C C . ALA A 1 141 ? -11.113 -7.542 10.000 1.00 91.50 141 ALA A C 1
ATOM 1041 O O . ALA A 1 141 ? -12.262 -7.761 10.372 1.00 91.50 141 ALA A O 1
ATOM 1042 N N . ARG A 1 142 ? -10.052 -8.108 10.584 1.00 87.75 142 ARG A N 1
ATOM 1043 C CA . ARG A 1 142 ? -10.147 -9.070 11.698 1.00 87.75 142 ARG A CA 1
ATOM 1044 C C . ARG A 1 142 ? -9.881 -8.478 13.079 1.00 87.75 142 ARG A C 1
ATOM 1046 O O . ARG A 1 142 ? -10.110 -9.160 14.071 1.00 87.75 142 ARG A O 1
ATOM 1053 N N . GLY A 1 143 ? -9.369 -7.254 13.153 1.00 82.94 143 GLY A N 1
ATOM 1054 C CA . GLY A 1 143 ? -9.061 -6.603 14.419 1.00 82.94 143 GLY A CA 1
ATOM 1055 C C . GLY A 1 143 ? -10.315 -6.420 15.265 1.00 82.94 143 GLY A C 1
ATOM 1056 O O . GLY A 1 143 ? -11.389 -6.153 14.733 1.00 82.94 143 GLY A O 1
ATOM 1057 N N . ASP A 1 144 ? -10.178 -6.541 16.582 1.00 80.69 144 ASP A N 1
ATOM 1058 C CA . ASP A 1 144 ? -11.215 -6.090 17.505 1.00 80.69 144 ASP A CA 1
ATOM 1059 C C . ASP A 1 144 ? -11.148 -4.560 17.585 1.00 80.69 144 ASP A C 1
ATOM 1061 O O . ASP A 1 144 ? -10.131 -3.994 17.990 1.00 80.69 144 ASP A O 1
ATOM 1065 N N . TRP A 1 145 ? -12.215 -3.888 17.158 1.00 79.44 145 TRP A N 1
ATOM 1066 C CA . TRP A 1 145 ? -12.339 -2.431 17.231 1.00 79.44 145 TRP A CA 1
ATOM 1067 C C . TRP A 1 145 ? -12.986 -1.976 18.551 1.00 79.44 145 TRP A C 1
ATOM 1069 O O . TRP A 1 145 ? -12.910 -0.797 18.884 1.00 79.44 145 TRP A O 1
ATOM 1079 N N . GLY A 1 146 ? -13.584 -2.897 19.315 1.00 62.47 146 GLY A N 1
ATOM 1080 C CA . GLY A 1 146 ? -14.454 -2.627 20.460 1.00 62.47 146 GLY A CA 1
ATOM 1081 C C . GLY A 1 146 ? -13.796 -2.679 21.842 1.00 62.47 146 GLY A C 1
ATOM 1082 O O . GLY A 1 146 ? -14.463 -2.363 22.822 1.00 62.47 146 GLY A O 1
ATOM 1083 N N . ARG A 1 147 ? -12.510 -3.040 21.973 1.00 57.22 147 ARG A N 1
ATOM 1084 C CA . ARG A 1 147 ? -11.843 -3.111 23.295 1.00 57.22 147 ARG A CA 1
ATOM 1085 C C . ARG A 1 147 ? -10.492 -2.419 23.356 1.00 57.22 147 ARG A C 1
ATOM 1087 O O . ARG A 1 147 ? -9.457 -3.033 23.100 1.00 57.22 147 ARG A O 1
ATOM 1094 N N . GLY A 1 148 ? -10.505 -1.126 23.651 1.00 51.50 148 GLY A N 1
ATOM 1095 C CA . GLY A 1 148 ? -9.299 -0.340 23.906 1.00 51.50 148 GLY A CA 1
ATOM 1096 C C . GLY A 1 148 ? -9.629 0.906 24.714 1.00 51.50 148 GLY A C 1
ATOM 1097 O O . GLY A 1 148 ? -9.650 1.992 24.149 1.00 51.50 148 GLY A O 1
ATOM 1098 N N . GLY A 1 149 ? -9.936 0.719 26.005 1.00 42.66 149 GLY A N 1
ATOM 1099 C CA . GLY A 1 149 ? -10.146 1.824 26.946 1.00 42.66 149 GLY A CA 1
ATOM 1100 C C . GLY A 1 149 ? -11.025 1.553 28.175 1.00 42.66 149 GLY A C 1
ATOM 1101 O O . GLY A 1 149 ? -11.739 2.458 28.581 1.00 42.66 149 GLY A O 1
ATOM 1102 N N . ALA A 1 150 ? -11.016 0.352 28.765 1.00 39.25 150 ALA A N 1
ATOM 1103 C CA . ALA A 1 150 ? -11.456 0.149 30.153 1.00 39.25 150 ALA A CA 1
ATOM 1104 C C . ALA A 1 150 ? -10.676 -1.022 30.786 1.00 39.25 150 ALA A C 1
ATOM 1106 O O . ALA A 1 150 ? -10.819 -2.161 30.340 1.00 39.25 150 ALA A O 1
ATOM 1107 N N . GLY A 1 151 ? -9.859 -0.710 31.801 1.00 38.41 151 GLY A N 1
ATOM 1108 C CA . GLY A 1 151 ? -8.989 -1.620 32.569 1.00 38.41 151 GLY A CA 1
ATOM 1109 C C . GLY A 1 151 ? -7.540 -1.588 32.061 1.00 38.41 151 GLY A C 1
ATOM 1110 O O . GLY A 1 151 ? -7.307 -1.951 30.912 1.00 38.41 151 GLY A O 1
ATOM 1111 N N . ASN A 1 152 ? -6.525 -1.152 32.812 1.00 35.66 152 ASN A N 1
ATOM 1112 C CA . ASN A 1 152 ? -6.338 -1.038 34.262 1.00 35.66 152 ASN A CA 1
ATOM 1113 C C . ASN A 1 152 ? -5.384 0.130 34.561 1.00 35.66 152 ASN A C 1
ATOM 1115 O O . ASN A 1 152 ? -4.412 0.264 33.781 1.00 35.66 152 ASN A O 1
#

InterPro domains:
  IPR002528 Multi antimicrobial extrusion protein [PF01554] (3-103)
  IPR052031 Membrane Transporter and Flippase [PTHR43549] (2-115)